Protein AF-A0A1W1DKE5-F1 (afdb_monomer)

Secondary structure (DSSP, 8-state):
-HHHHHHHHHHHHTT-HHHHHHHHHHTT-------SS---TT--

Solvent-accessible surface area (backbone atoms only — not comparable to full-atom values): 2979 Å² total; per-residue (Å²): 117,75,68,58,60,53,52,52,53,57,58,51,27,76,79,30,71,68,53,39,52,52,50,62,72,47,69,78,70,71,89,89,68,85,69,86,83,64,84,74,84,78,83,121

Foldseek 3Di:
DVVVVVVVLVVVCVVDVVSVVVCVVCVPDDDPDDDPDDDPPPPD

pLDDT: mean 79.4, std 9.16, range [52.59, 88.5]

Organism: NCBI:txid652676

Sequence (44 aa):
MEKEGKDILTTAAKHSPELAIAMETWKEIKFEFDTVDKIDAAHK

Radius of gyration: 16.7 Å; Cα contacts (8 Å, |Δi|>4): 6; chains: 1; bounding box: 23×20×49 Å

Structure (mmCIF, 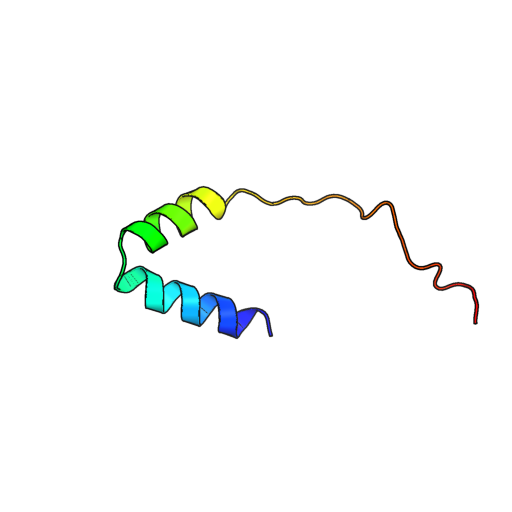N/CA/C/O backbone):
data_AF-A0A1W1DKE5-F1
#
_entry.id   AF-A0A1W1DKE5-F1
#
loop_
_atom_site.group_PDB
_atom_site.id
_atom_site.type_symbol
_atom_site.label_atom_id
_atom_site.label_alt_id
_atom_site.label_comp_id
_atom_site.label_asym_id
_atom_site.label_entity_id
_atom_site.label_seq_id
_atom_site.pdbx_PDB_ins_code
_atom_site.Cartn_x
_atom_site.Cartn_y
_atom_site.Cartn_z
_atom_site.occupancy
_atom_site.B_iso_or_equiv
_atom_site.auth_seq_id
_atom_site.auth_comp_id
_atom_site.auth_asym_id
_atom_site.auth_atom_id
_atom_site.pdbx_PDB_model_num
ATOM 1 N N . MET A 1 1 ? -9.208 -10.844 -10.900 1.00 52.59 1 MET A N 1
ATOM 2 C CA . MET A 1 1 ? -8.556 -11.533 -9.766 1.00 52.59 1 MET A CA 1
ATOM 3 C C . MET A 1 1 ? -7.940 -10.577 -8.743 1.00 52.59 1 ME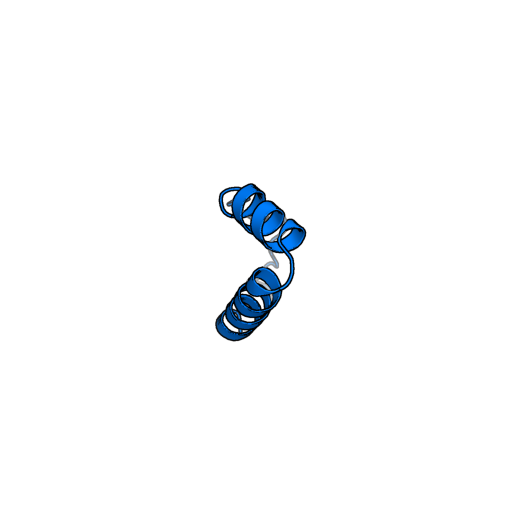T A C 1
ATOM 5 O O . MET A 1 1 ? -7.972 -10.894 -7.567 1.00 52.59 1 MET A O 1
ATOM 9 N N . GLU A 1 2 ? -7.451 -9.387 -9.115 1.00 59.47 2 GLU A N 1
ATOM 10 C CA . GLU A 1 2 ? -6.779 -8.469 -8.164 1.00 59.47 2 GLU A CA 1
ATOM 11 C C . GLU A 1 2 ? -7.669 -7.892 -7.042 1.00 59.47 2 GLU A C 1
ATOM 13 O O . GLU A 1 2 ? -7.166 -7.448 -6.012 1.00 59.47 2 GLU A O 1
ATOM 18 N N . LYS A 1 3 ? -8.998 -7.900 -7.216 1.00 68.06 3 LYS A N 1
ATOM 19 C CA . LYS A 1 3 ? -9.937 -7.352 -6.223 1.00 68.06 3 LYS A CA 1
ATOM 20 C C . LYS A 1 3 ? -10.043 -8.207 -4.956 1.00 68.06 3 LYS A C 1
ATOM 22 O O . LYS A 1 3 ? -10.129 -7.644 -3.874 1.00 68.06 3 LYS A O 1
ATOM 27 N N . GLU A 1 4 ? -9.987 -9.533 -5.077 1.00 82.19 4 GLU A N 1
ATOM 28 C CA . GLU A 1 4 ? -10.141 -10.443 -3.931 1.00 82.19 4 GLU A CA 1
ATOM 29 C C . GLU A 1 4 ? -8.914 -10.421 -3.016 1.00 82.19 4 GLU A C 1
ATOM 31 O O . GLU A 1 4 ? -9.048 -10.331 -1.799 1.00 82.19 4 GLU A O 1
ATOM 36 N N . GLY A 1 5 ? -7.708 -10.406 -3.594 1.00 81.88 5 GLY A N 1
ATOM 37 C CA . GLY A 1 5 ? -6.470 -10.353 -2.810 1.00 81.88 5 GLY A CA 1
ATOM 38 C C . GLY A 1 5 ? -6.373 -9.095 -1.944 1.00 81.88 5 GLY A C 1
ATOM 39 O O . GLY A 1 5 ? -5.954 -9.160 -0.789 1.00 81.88 5 GLY A O 1
ATOM 40 N N . LYS A 1 6 ? -6.833 -7.952 -2.466 1.00 81.06 6 LYS A N 1
ATOM 41 C CA . LYS A 1 6 ? -6.847 -6.688 -1.721 1.00 81.06 6 LYS A CA 1
ATOM 42 C C . LYS A 1 6 ? -7.845 -6.709 -0.560 1.00 81.06 6 LYS A C 1
ATOM 44 O O . LYS A 1 6 ? -7.544 -6.174 0.506 1.00 81.06 6 LYS A O 1
ATOM 49 N N . ASP A 1 7 ? -9.002 -7.337 -0.750 1.00 86.00 7 ASP A N 1
ATOM 50 C CA . ASP A 1 7 ? -10.052 -7.437 0.270 1.00 86.00 7 ASP A CA 1
ATOM 51 C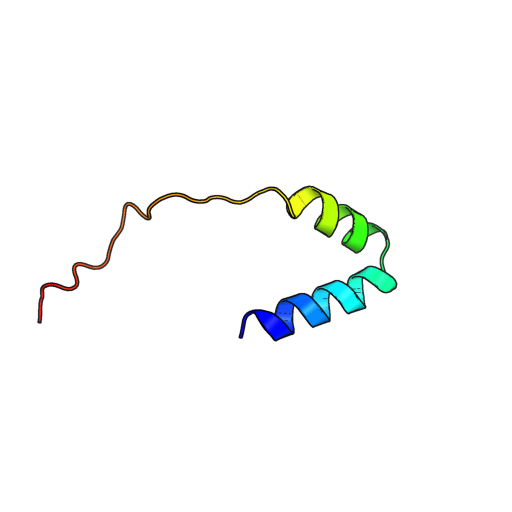 C . ASP A 1 7 ? -9.628 -8.340 1.444 1.00 86.00 7 ASP A C 1
ATOM 53 O O . ASP A 1 7 ? -9.781 -7.980 2.616 1.00 86.00 7 ASP A O 1
ATOM 57 N N . ILE A 1 8 ? -8.968 -9.461 1.130 1.00 87.56 8 ILE A N 1
ATOM 58 C CA . ILE A 1 8 ? -8.399 -10.391 2.116 1.00 87.56 8 ILE A CA 1
ATOM 59 C C . ILE A 1 8 ? -7.306 -9.703 2.943 1.00 87.56 8 ILE A C 1
ATOM 61 O O . ILE A 1 8 ? -7.351 -9.742 4.173 1.00 87.56 8 ILE A O 1
ATOM 65 N N . LEU A 1 9 ? -6.357 -9.022 2.287 1.00 83.75 9 LEU A N 1
ATOM 66 C CA . LEU A 1 9 ? -5.283 -8.287 2.968 1.00 83.75 9 LEU A CA 1
ATOM 67 C C . LEU A 1 9 ? -5.834 -7.169 3.865 1.00 83.75 9 LEU A C 1
ATOM 69 O O . LEU A 1 9 ? -5.387 -7.009 4.998 1.00 83.75 9 LEU A O 1
ATOM 73 N N . THR A 1 10 ? -6.861 -6.449 3.403 1.00 84.12 10 THR A N 1
ATOM 74 C CA . THR A 1 10 ? -7.513 -5.384 4.187 1.00 84.12 10 THR A CA 1
ATOM 75 C C . THR A 1 10 ? -8.240 -5.940 5.413 1.00 84.12 10 THR A C 1
ATOM 77 O O . THR A 1 10 ? -8.230 -5.322 6.477 1.00 84.12 10 THR A O 1
ATOM 80 N N . THR A 1 11 ? -8.863 -7.113 5.296 1.00 87.88 11 THR A N 1
ATOM 81 C CA . THR A 1 11 ? -9.543 -7.770 6.421 1.00 87.88 11 THR A CA 1
ATOM 82 C C . THR A 1 11 ? -8.540 -8.322 7.433 1.00 87.88 11 THR A C 1
ATOM 84 O O . THR A 1 11 ? -8.729 -8.137 8.633 1.00 87.88 11 THR A O 1
ATOM 87 N N . ALA A 1 12 ? -7.432 -8.909 6.976 1.00 86.19 12 ALA A N 1
ATOM 88 C CA . ALA A 1 12 ? -6.353 -9.380 7.843 1.00 86.19 12 ALA A CA 1
ATOM 89 C C . ALA A 1 12 ? -5.659 -8.230 8.599 1.00 86.19 12 ALA A C 1
ATOM 91 O O . ALA A 1 12 ? -5.365 -8.361 9.788 1.00 86.19 12 ALA A O 1
ATOM 92 N N . ALA A 1 13 ? -5.472 -7.074 7.953 1.00 85.88 13 ALA A N 1
ATOM 93 C CA . ALA A 1 13 ? -4.856 -5.894 8.567 1.00 85.88 13 ALA A CA 1
ATOM 94 C C . ALA A 1 13 ? -5.668 -5.311 9.741 1.00 85.88 13 ALA A C 1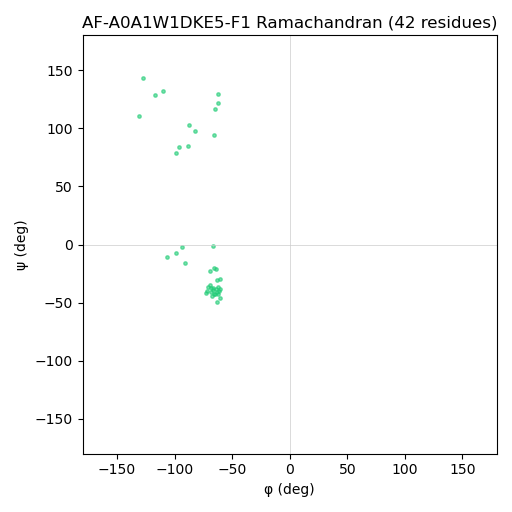
ATOM 96 O O . ALA A 1 13 ? -5.103 -4.646 10.603 1.00 85.88 13 ALA A O 1
ATOM 97 N N . LYS A 1 14 ? -6.976 -5.595 9.839 1.00 85.69 14 LYS A N 1
ATOM 98 C CA . LYS A 1 14 ? -7.798 -5.203 11.005 1.00 85.69 14 LYS A CA 1
ATOM 99 C C . LYS A 1 14 ? -7.439 -5.970 12.278 1.00 85.69 14 LYS A C 1
ATOM 101 O O . LYS A 1 14 ? -7.738 -5.503 13.372 1.00 85.69 14 LYS A O 1
ATOM 106 N N . HIS A 1 15 ? -6.840 -7.149 12.130 1.00 88.00 15 HIS A N 1
ATOM 107 C CA . HIS A 1 15 ? -6.500 -8.043 13.235 1.00 88.00 15 HIS A CA 1
ATOM 108 C C . HIS A 1 15 ? -4.996 -8.082 13.539 1.00 88.00 15 HIS A C 1
ATOM 110 O O . HIS A 1 15 ? -4.618 -8.615 14.578 1.00 88.00 15 HIS A O 1
ATOM 116 N N . SER A 1 16 ? -4.149 -7.511 12.675 1.00 86.12 16 SER A N 1
ATOM 117 C CA . SER A 1 16 ? -2.701 -7.407 12.886 1.00 86.12 16 SER A CA 1
ATOM 118 C C . SER A 1 16 ? -2.220 -5.974 12.630 1.00 86.12 16 SER A C 1
ATOM 120 O O . SER A 1 16 ? -2.204 -5.530 11.476 1.00 86.12 16 SER A O 1
ATOM 122 N N . PRO A 1 17 ? -1.806 -5.243 13.680 1.00 85.81 17 PRO A N 1
ATOM 123 C CA . PRO A 1 17 ? -1.255 -3.900 13.530 1.00 85.81 17 PRO A CA 1
ATOM 124 C C . PRO A 1 17 ? 0.053 -3.887 12.723 1.00 85.81 17 PRO A C 1
ATOM 126 O O . PRO A 1 17 ? 0.308 -2.929 11.997 1.00 85.81 17 PRO A O 1
ATOM 129 N N . GLU A 1 18 ? 0.854 -4.954 12.773 1.00 88.50 18 GLU A N 1
ATOM 130 C CA . GLU A 1 18 ? 2.088 -5.095 11.991 1.00 88.50 18 GLU A CA 1
ATOM 131 C C . GLU A 1 18 ? 1.794 -5.159 10.492 1.00 88.50 18 GLU A C 1
ATOM 133 O O . GLU A 1 18 ? 2.466 -4.502 9.695 1.00 88.50 18 GLU A O 1
ATOM 138 N N . LEU A 1 19 ? 0.754 -5.906 10.104 1.00 85.75 19 LEU A N 1
ATOM 139 C CA . LEU A 1 19 ? 0.324 -5.9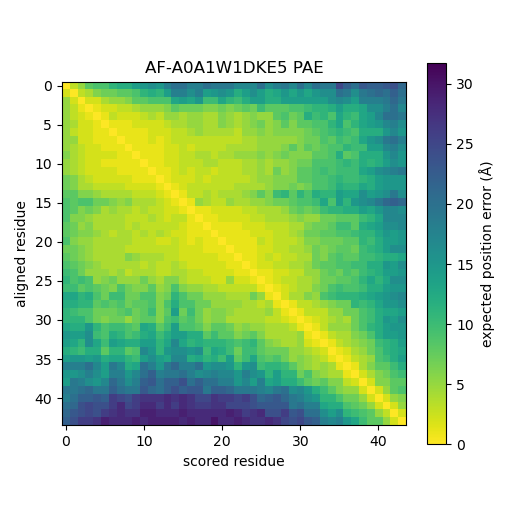86 8.712 1.00 85.75 19 LEU A CA 1
ATOM 140 C C . LEU A 1 19 ? -0.238 -4.646 8.224 1.00 85.75 19 LEU A C 1
ATOM 142 O O . LEU A 1 19 ? 0.049 -4.248 7.099 1.00 85.75 19 LEU A O 1
ATOM 146 N N . ALA A 1 20 ? -0.988 -3.924 9.060 1.00 84.81 20 ALA A N 1
ATOM 147 C CA . ALA A 1 20 ? -1.502 -2.600 8.712 1.00 84.81 20 ALA A CA 1
ATOM 148 C C . ALA A 1 20 ? -0.369 -1.597 8.426 1.00 84.81 20 ALA A C 1
ATOM 150 O O . ALA A 1 20 ? -0.392 -0.918 7.398 1.00 84.81 20 ALA A O 1
ATOM 151 N N . ILE A 1 21 ? 0.655 -1.563 9.284 1.00 86.62 21 ILE A N 1
ATOM 152 C CA . ILE A 1 21 ? 1.828 -0.691 9.117 1.00 86.62 21 ILE A CA 1
ATOM 153 C C . ILE A 1 21 ? 2.634 -1.094 7.875 1.00 86.62 21 ILE A C 1
ATOM 155 O O . ILE A 1 21 ? 3.042 -0.230 7.095 1.00 86.62 21 ILE A O 1
ATOM 159 N N . ALA A 1 22 ? 2.833 -2.395 7.646 1.00 86.19 22 ALA A N 1
ATOM 160 C CA . ALA A 1 22 ? 3.520 -2.893 6.454 1.00 86.19 22 ALA A CA 1
ATOM 161 C C . ALA A 1 22 ? 2.769 -2.522 5.164 1.00 86.19 22 ALA A C 1
ATOM 163 O O . ALA A 1 22 ? 3.381 -2.066 4.197 1.00 86.19 22 ALA A O 1
ATOM 164 N N . MET A 1 23 ? 1.439 -2.658 5.158 1.00 85.81 23 MET A N 1
ATOM 165 C CA . MET A 1 23 ? 0.602 -2.272 4.022 1.00 85.81 23 MET A CA 1
ATOM 166 C C . MET A 1 23 ? 0.676 -0.773 3.738 1.00 85.81 23 MET A C 1
ATOM 168 O O . MET A 1 23 ? 0.746 -0.405 2.571 1.00 85.81 23 MET A O 1
ATOM 172 N N . GLU A 1 24 ? 0.677 0.089 4.755 1.00 84.06 24 GLU A N 1
ATOM 173 C CA . GLU A 1 24 ? 0.800 1.542 4.577 1.00 84.06 24 GLU A CA 1
ATOM 174 C C . GLU A 1 24 ? 2.184 1.938 4.050 1.00 84.06 24 GLU A C 1
ATOM 176 O O . GLU A 1 24 ? 2.278 2.680 3.074 1.00 84.06 24 GLU A O 1
ATOM 181 N N . THR A 1 25 ? 3.242 1.348 4.613 1.00 85.75 25 THR A N 1
ATOM 182 C CA . THR A 1 25 ? 4.638 1.616 4.230 1.00 85.75 25 THR A CA 1
ATOM 183 C C . THR A 1 25 ? 4.925 1.230 2.775 1.00 85.75 25 THR A C 1
ATOM 185 O O . THR A 1 25 ? 5.689 1.904 2.087 1.00 85.75 25 THR A O 1
ATOM 188 N N . TRP A 1 26 ? 4.331 0.140 2.280 1.00 84.31 26 TRP A N 1
ATOM 189 C CA . TRP A 1 26 ? 4.589 -0.374 0.926 1.00 84.31 26 TRP A CA 1
ATOM 190 C C . TRP A 1 26 ? 3.540 0.026 -0.115 1.00 84.31 26 TRP A C 1
ATOM 192 O O . TRP A 1 26 ? 3.750 -0.205 -1.303 1.00 84.31 26 TRP A O 1
ATOM 202 N N . LYS A 1 27 ? 2.429 0.660 0.279 1.00 79.88 27 LYS A N 1
ATOM 203 C CA . LYS A 1 27 ? 1.359 1.094 -0.643 1.00 79.88 27 LYS A CA 1
ATOM 204 C C . LYS A 1 27 ? 1.839 2.084 -1.707 1.00 79.88 27 LYS A C 1
ATOM 206 O O . LYS A 1 27 ? 1.264 2.134 -2.797 1.00 79.88 27 LYS A O 1
ATOM 211 N N . GLU A 1 28 ? 2.847 2.884 -1.380 1.00 76.81 28 GLU A N 1
ATOM 212 C CA . GLU A 1 2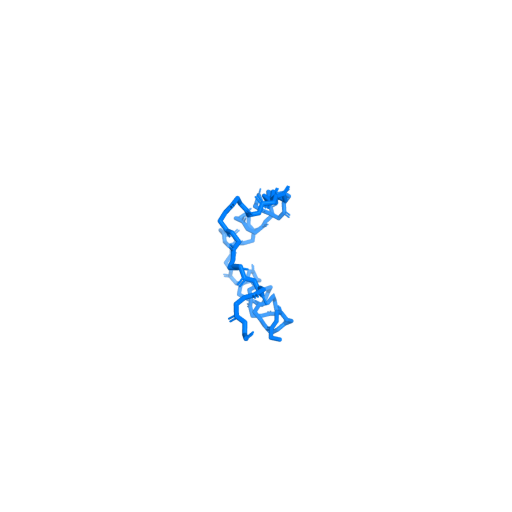8 ? 3.390 3.930 -2.252 1.00 76.81 28 GLU A CA 1
ATOM 213 C C . GLU A 1 28 ? 4.545 3.436 -3.130 1.00 76.81 28 GLU A C 1
ATOM 215 O O . GLU A 1 28 ? 4.879 4.068 -4.131 1.00 76.81 28 GLU A O 1
ATOM 220 N N . ILE A 1 29 ? 5.126 2.279 -2.803 1.00 82.50 29 ILE A N 1
ATOM 221 C CA . ILE A 1 29 ? 6.235 1.701 -3.556 1.00 82.50 29 ILE A CA 1
ATOM 222 C C . ILE A 1 29 ? 5.658 0.950 -4.755 1.00 82.50 29 ILE A C 1
ATOM 224 O O . I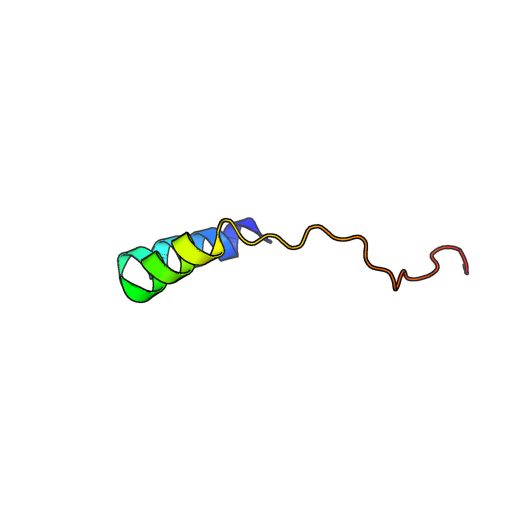LE A 1 29 ? 5.225 -0.198 -4.656 1.00 82.50 29 ILE A O 1
ATOM 228 N N . LYS A 1 30 ? 5.654 1.616 -5.908 1.00 75.81 30 LYS A N 1
ATOM 229 C CA . LYS A 1 30 ? 5.310 1.013 -7.195 1.00 75.81 30 LYS A CA 1
ATOM 230 C C . LYS A 1 30 ? 6.509 1.076 -8.120 1.00 75.81 30 LYS A C 1
ATOM 232 O O . LYS A 1 30 ? 7.086 2.136 -8.336 1.00 75.81 30 LYS A O 1
ATOM 237 N N . PHE A 1 31 ? 6.858 -0.068 -8.686 1.00 81.88 31 PHE A N 1
ATOM 238 C CA . PHE A 1 31 ? 7.885 -0.164 -9.711 1.00 81.88 31 PHE A CA 1
ATOM 239 C C . PHE A 1 31 ? 7.195 -0.160 -11.074 1.00 81.88 31 PHE A C 1
ATOM 241 O O . PHE A 1 31 ? 6.901 -1.212 -11.635 1.00 81.88 31 PHE A O 1
ATOM 248 N N . GLU A 1 32 ? 6.884 1.033 -11.578 1.00 77.12 32 GLU A N 1
ATOM 249 C CA . GLU A 1 32 ? 6.344 1.220 -12.928 1.00 77.12 32 GLU A CA 1
ATOM 250 C C . GLU A 1 32 ? 7.511 1.366 -13.911 1.00 77.12 32 GLU A C 1
ATOM 252 O O . GLU A 1 32 ? 7.968 2.467 -14.206 1.00 77.12 32 GLU A O 1
ATOM 257 N N . PHE A 1 33 ? 8.034 0.232 -14.377 1.00 83.44 33 PHE A N 1
ATOM 258 C CA . PHE A 1 33 ? 9.096 0.174 -15.380 1.00 83.44 33 PHE A CA 1
ATOM 259 C C . PHE A 1 33 ? 8.673 -0.732 -16.526 1.00 83.44 33 PHE A C 1
ATOM 261 O O . PHE A 1 33 ? 8.043 -1.770 -16.313 1.00 83.44 33 PHE A O 1
ATOM 268 N N . ASP A 1 34 ? 9.056 -0.354 -17.742 1.00 79.50 34 ASP A N 1
ATOM 269 C CA . ASP A 1 34 ? 8.897 -1.226 -18.895 1.00 79.50 34 ASP A CA 1
ATOM 270 C C . ASP A 1 34 ? 9.729 -2.498 -18.710 1.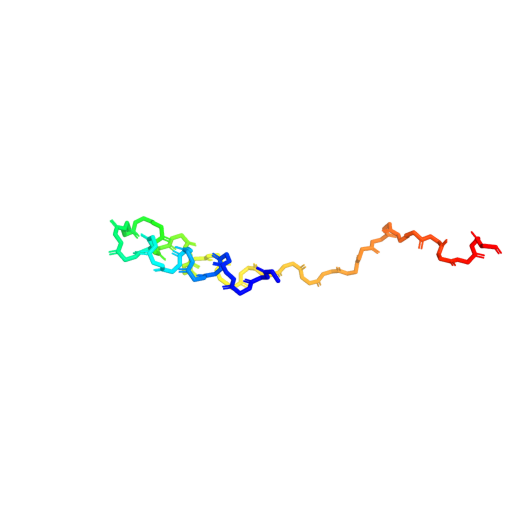00 79.50 34 ASP A C 1
ATOM 272 O O . ASP A 1 34 ? 10.929 -2.456 -18.426 1.00 79.50 34 ASP A O 1
ATOM 276 N N . THR A 1 35 ? 9.094 -3.649 -18.910 1.00 79.38 35 THR A N 1
ATOM 277 C CA . THR A 1 35 ? 9.798 -4.928 -18.970 1.00 79.38 35 THR A CA 1
ATOM 278 C C . THR A 1 35 ? 10.716 -4.923 -20.191 1.00 79.38 35 THR A C 1
ATOM 280 O O . THR A 1 35 ? 10.242 -4.814 -21.324 1.00 79.38 35 THR A O 1
ATOM 283 N N . VAL A 1 36 ? 12.028 -5.013 -19.961 1.00 77.62 36 VAL A N 1
ATOM 284 C CA . VAL A 1 36 ? 13.050 -5.038 -21.024 1.00 77.62 36 VAL A CA 1
ATOM 285 C C . VAL A 1 36 ? 12.981 -6.344 -21.821 1.00 77.62 36 VAL A C 1
ATOM 287 O O . VAL A 1 36 ? 13.168 -6.336 -23.033 1.00 77.62 36 VAL A O 1
ATOM 290 N N . ASP A 1 37 ? 12.655 -7.446 -21.145 1.00 80.19 37 ASP A N 1
ATOM 291 C CA . ASP A 1 37 ? 12.403 -8.743 -21.766 1.00 80.19 37 ASP A CA 1
ATOM 292 C C . ASP A 1 37 ? 10.924 -8.831 -22.171 1.00 80.19 37 ASP A C 1
ATOM 294 O O . ASP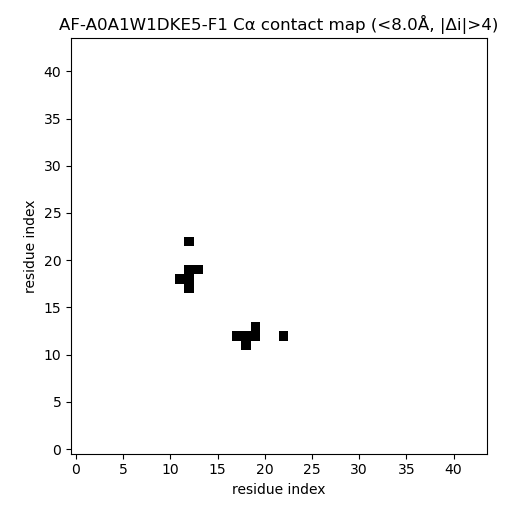 A 1 37 ? 10.033 -8.960 -21.327 1.00 80.19 37 ASP A O 1
ATOM 298 N N . LYS A 1 38 ? 10.652 -8.658 -23.466 1.00 79.31 38 LYS A N 1
ATOM 299 C CA . LYS A 1 38 ? 9.311 -8.756 -24.054 1.00 79.31 38 LYS A CA 1
ATOM 300 C C . LYS A 1 38 ? 9.267 -10.010 -24.917 1.00 79.31 38 LYS A C 1
ATOM 302 O O . LYS A 1 38 ? 10.143 -10.209 -25.751 1.00 79.31 38 LYS A O 1
ATOM 307 N N . ILE A 1 39 ? 8.223 -10.827 -24.759 1.00 78.56 39 ILE A N 1
ATOM 308 C CA . ILE A 1 39 ? 7.953 -11.917 -25.704 1.00 78.56 39 ILE A CA 1
ATOM 309 C C . ILE A 1 39 ? 7.684 -11.280 -27.069 1.00 78.56 39 ILE A C 1
ATOM 311 O O . ILE A 1 39 ? 6.772 -10.462 -27.208 1.00 78.56 39 ILE A O 1
ATOM 315 N N . ASP A 1 40 ? 8.483 -11.654 -28.064 1.00 72.00 40 ASP A N 1
ATOM 316 C CA . ASP A 1 40 ? 8.326 -11.212 -29.444 1.00 72.00 40 ASP A CA 1
ATOM 317 C C . ASP A 1 40 ? 7.005 -11.772 -29.998 1.00 72.00 40 ASP A C 1
ATOM 319 O O . ASP A 1 40 ? 6.916 -12.915 -30.447 1.00 72.00 40 ASP A O 1
ATOM 323 N N . ALA A 1 41 ? 5.932 -10.983 -29.914 1.00 68.00 41 ALA A N 1
ATOM 324 C CA . ALA A 1 41 ? 4.596 -11.377 -30.366 1.00 68.00 41 ALA A CA 1
ATOM 325 C C . ALA A 1 41 ? 4.500 -11.553 -31.900 1.00 68.00 41 ALA A C 1
ATOM 327 O O . ALA A 1 41 ? 3.431 -11.888 -32.411 1.00 68.00 41 ALA A O 1
ATOM 328 N N . ALA A 1 42 ? 5.597 -11.315 -32.631 1.00 64.81 42 ALA A N 1
ATOM 329 C CA . ALA A 1 42 ? 5.667 -11.313 -34.088 1.00 64.81 42 ALA A CA 1
ATOM 330 C C . ALA A 1 42 ? 6.085 -12.651 -34.728 1.00 64.81 42 ALA A C 1
ATOM 332 O O . ALA A 1 42 ? 6.082 -12.744 -35.952 1.00 64.81 42 ALA A O 1
ATOM 333 N N . HIS A 1 43 ? 6.392 -13.699 -33.959 1.00 58.97 43 HIS A N 1
ATOM 334 C CA . HIS A 1 43 ? 6.609 -15.035 -34.530 1.00 58.97 43 HIS A CA 1
ATOM 335 C C . HIS A 1 43 ? 5.352 -15.898 -34.387 1.00 58.97 43 HIS A C 1
ATOM 337 O O . HIS A 1 43 ? 5.252 -16.748 -33.501 1.00 58.97 43 HIS A O 1
ATOM 343 N N . LYS A 1 44 ? 4.388 -15.659 -35.279 1.00 53.62 44 LYS A N 1
ATOM 344 C CA . LYS A 1 44 ? 3.323 -16.606 -35.610 1.00 53.62 44 LYS A CA 1
ATOM 345 C C . LYS A 1 44 ? 3.355 -16.918 -37.098 1.00 53.62 44 LYS A C 1
ATOM 347 O O . LYS A 1 44 ? 3.601 -15.971 -37.874 1.00 53.62 44 LYS A O 1
#

InterPro domains:
  IPR036376 Ribulose bisphosphate carboxylase, large subunit, C-terminal domain superfamily [G3DSA:3.20.20.110] (1-44)
  IPR036376 Ribulose bisphosphate carboxylase, large subunit, C-terminal domain superfamily [SSF51649] (3-40)

Mean predicted aligned error: 9.09 Å